Protein AF-A0A535GJV6-F1 (afdb_monomer_lite)

pLDDT: mean 90.11, std 8.9, range [48.66, 98.38]

Secondary structure (DSSP, 8-state):
-PPPP-TTS-HHHHHHHHHHHHHHHHHHHHHHHHHHHHHHHHHHHSPP-TTHHHHHHHHHHHHHHHHHHHHHHHH-GGGHHHHHHHHHHHHHHHHHHHHHHHHHHHTTS-HHHHHHHHHHHHHHHHHHHHGGGT--TTTTHHHHHHHHHHHHHHHHHHTSPPPPP--

Radius of gyration: 18.06 Å; chains: 1; bounding box: 58×26×47 Å

Foldseek 3Di:
DDDQDALVDDLVVNLVVCVVCVVVLLVVLVVLLVVLVVVVVLLVPADDDPQSVVLNVQLNVLSNLLSVLSVVCSVPSVCRNVSRVSNLLSQLSNLQSLLSNLCNRPVPPDPVLNVLSNVLSVLSNVCSVCVVVVDCPSVPVNVVSSVVSSVVVVVVVVPDDDPDPDD

Structure (mmCIF, N/CA/C/O backbone):
data_AF-A0A535GJV6-F1
#
_entry.id   AF-A0A535GJV6-F1
#
loop_
_atom_site.group_PDB
_atom_site.id
_atom_site.type_symbol
_atom_site.label_atom_id
_atom_site.label_alt_id
_atom_site.label_comp_id
_atom_site.label_asym_id
_atom_site.label_entity_id
_atom_site.label_seq_id
_atom_site.pdbx_PDB_ins_code
_atom_site.Cartn_x
_atom_site.Cartn_y
_atom_site.Cartn_z
_atom_site.occupancy
_atom_site.B_iso_or_equiv
_atom_site.auth_seq_id
_atom_site.auth_comp_id
_atom_site.auth_asym_id
_atom_site.auth_atom_id
_atom_site.pdbx_PDB_model_num
ATOM 1 N N . MET A 1 1 ? 15.126 -13.091 -1.707 1.00 48.66 1 MET A N 1
ATOM 2 C CA . MET A 1 1 ? 14.349 -12.208 -2.601 1.00 48.66 1 MET A CA 1
ATOM 3 C C . MET A 1 1 ? 15.361 -11.477 -3.460 1.00 48.66 1 MET A C 1
ATOM 5 O O . MET A 1 1 ? 16.306 -10.950 -2.888 1.00 48.66 1 MET A O 1
ATOM 9 N N . ALA A 1 2 ? 15.254 -11.544 -4.787 1.00 54.31 2 ALA A N 1
ATOM 10 C CA . ALA A 1 2 ? 16.056 -10.678 -5.647 1.00 54.31 2 ALA A CA 1
ATOM 11 C C . ALA A 1 2 ? 15.499 -9.253 -5.516 1.00 54.31 2 ALA A C 1
ATOM 13 O O . ALA A 1 2 ? 14.279 -9.092 -5.497 1.00 54.31 2 ALA A O 1
ATOM 14 N N . SER A 1 3 ? 16.361 -8.253 -5.350 1.00 65.75 3 SER A N 1
ATOM 15 C CA . SER A 1 3 ? 15.941 -6.851 -5.364 1.00 65.75 3 SER A CA 1
ATOM 16 C C . SER A 1 3 ? 15.396 -6.508 -6.748 1.00 65.75 3 SER A C 1
ATOM 18 O O . SER A 1 3 ? 16.014 -6.875 -7.751 1.00 65.75 3 SER A O 1
ATOM 20 N N . LEU A 1 4 ? 14.246 -5.834 -6.801 1.00 73.06 4 LEU A N 1
ATOM 21 C CA . LEU A 1 4 ? 13.767 -5.252 -8.050 1.00 73.06 4 LEU A CA 1
ATOM 22 C C . LEU A 1 4 ? 14.760 -4.170 -8.502 1.00 73.06 4 LEU A C 1
ATOM 24 O O . LEU A 1 4 ? 15.325 -3.480 -7.647 1.00 73.06 4 LEU A O 1
ATOM 28 N N . PRO A 1 5 ? 15.019 -4.055 -9.812 1.00 77.19 5 PRO A N 1
ATOM 29 C CA . PRO A 1 5 ? 15.840 -2.980 -10.335 1.00 77.19 5 PRO A CA 1
ATOM 30 C C . PRO A 1 5 ? 15.119 -1.640 -10.149 1.00 77.19 5 PRO A C 1
ATOM 32 O O . PRO A 1 5 ? 13.897 -1.571 -10.247 1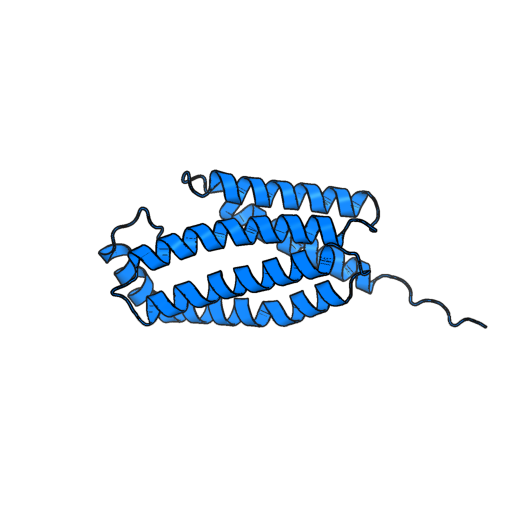.00 77.19 5 PRO A O 1
ATOM 35 N N . THR A 1 6 ? 15.886 -0.587 -9.893 1.00 80.31 6 THR A N 1
ATOM 36 C CA . THR A 1 6 ? 15.384 0.774 -9.637 1.00 80.31 6 THR A CA 1
ATOM 37 C C . THR A 1 6 ? 15.759 1.705 -10.782 1.00 80.31 6 THR A C 1
ATOM 39 O O . THR A 1 6 ? 16.578 1.355 -11.636 1.00 80.31 6 THR A O 1
ATOM 42 N N . ALA A 1 7 ? 15.236 2.932 -10.797 1.00 78.75 7 ALA A N 1
ATOM 43 C CA . ALA A 1 7 ? 15.652 3.911 -11.797 1.00 78.75 7 ALA A CA 1
ATOM 44 C C . ALA A 1 7 ? 17.131 4.336 -11.679 1.00 78.75 7 ALA A C 1
ATOM 46 O O . ALA A 1 7 ? 17.640 5.021 -12.562 1.00 78.75 7 ALA A O 1
ATOM 47 N N . ALA A 1 8 ? 17.844 3.933 -10.623 1.00 80.69 8 ALA A N 1
ATOM 48 C CA . ALA A 1 8 ? 19.293 4.102 -10.543 1.00 80.69 8 ALA A CA 1
ATOM 49 C C . ALA A 1 8 ? 20.065 3.095 -11.422 1.00 80.69 8 ALA A C 1
ATOM 51 O O . ALA A 1 8 ? 21.243 3.312 -11.713 1.00 80.69 8 ALA A O 1
ATOM 52 N N . ASP A 1 9 ? 19.420 2.007 -11.852 1.00 83.19 9 ASP A N 1
ATOM 53 C CA . ASP A 1 9 ? 20.028 0.971 -12.678 1.00 83.19 9 ASP A CA 1
ATOM 54 C C . ASP A 1 9 ? 20.009 1.326 -14.171 1.00 83.19 9 ASP A C 1
ATOM 56 O O . ASP A 1 9 ? 19.136 2.028 -14.683 1.00 83.19 9 ASP A O 1
ATOM 60 N N . SER A 1 10 ? 20.985 0.792 -14.910 1.00 83.31 10 SER A N 1
ATOM 61 C CA . SER A 1 10 ? 21.036 0.963 -16.367 1.00 83.31 10 SER A CA 1
ATOM 62 C C . SER A 1 10 ? 19.862 0.266 -17.070 1.00 83.31 10 SER A C 1
ATOM 64 O O . SER A 1 10 ? 19.442 -0.822 -16.670 1.00 83.31 10 SER A O 1
ATOM 66 N N . GLU A 1 11 ? 19.401 0.820 -18.194 1.00 80.81 11 GLU A N 1
ATOM 67 C CA . GLU A 1 11 ? 18.322 0.242 -19.014 1.00 80.81 11 GLU A CA 1
ATOM 68 C C . GLU A 1 11 ? 18.590 -1.220 -19.421 1.00 80.81 11 GLU A C 1
ATOM 70 O O . GLU A 1 11 ? 17.686 -2.062 -19.409 1.00 80.81 11 GLU A O 1
ATOM 75 N N . ALA A 1 12 ? 19.852 -1.550 -19.721 1.00 83.88 12 ALA A N 1
ATOM 76 C CA . ALA A 1 12 ? 20.271 -2.910 -20.045 1.00 83.88 12 ALA A CA 1
ATOM 77 C C . ALA A 1 12 ? 20.093 -3.873 -18.857 1.00 83.88 12 ALA A C 1
ATOM 79 O O . ALA A 1 12 ? 19.640 -5.003 -19.049 1.00 83.88 12 ALA A O 1
ATOM 80 N N . ALA A 1 13 ? 20.407 -3.425 -17.636 1.00 83.94 13 ALA A N 1
ATOM 81 C CA . ALA A 1 13 ? 20.239 -4.214 -16.417 1.00 83.94 13 ALA A CA 1
ATOM 82 C C . ALA A 1 13 ? 18.754 -4.429 -16.079 1.00 83.94 13 ALA A C 1
ATOM 84 O O . ALA A 1 13 ? 18.349 -5.567 -15.836 1.00 83.94 13 ALA A O 1
ATOM 85 N N . ILE A 1 14 ? 17.936 -3.371 -16.157 1.00 82.31 14 ILE A N 1
ATOM 86 C CA . ILE A 1 14 ? 16.481 -3.440 -15.942 1.00 82.31 14 ILE A CA 1
ATOM 87 C C . ILE A 1 14 ? 15.855 -4.439 -16.929 1.00 82.31 14 ILE A C 1
ATOM 89 O O . ILE A 1 14 ? 15.156 -5.375 -16.538 1.00 82.31 14 ILE A O 1
ATOM 93 N N . THR A 1 15 ? 16.172 -4.300 -18.219 1.00 83.31 15 THR A N 1
ATOM 94 C CA . THR A 1 15 ? 15.644 -5.172 -19.278 1.00 83.31 15 THR A CA 1
ATOM 95 C C . THR A 1 15 ? 16.059 -6.631 -19.084 1.00 83.31 15 THR A C 1
ATOM 97 O O . THR A 1 15 ? 15.245 -7.542 -19.258 1.00 83.31 15 THR A O 1
ATOM 100 N N . ALA A 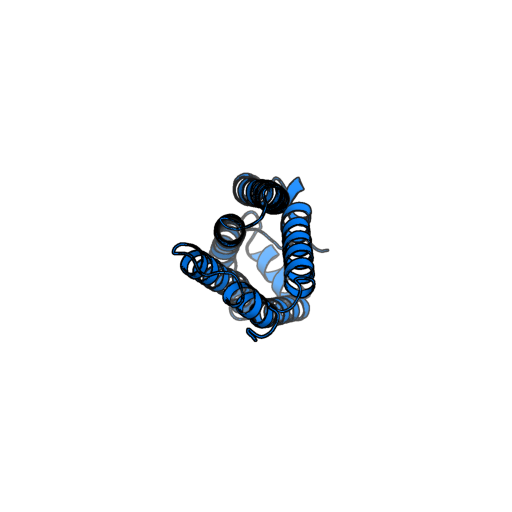1 16 ? 17.322 -6.877 -18.723 1.00 86.12 16 ALA A N 1
ATOM 101 C CA . ALA A 1 16 ? 17.823 -8.223 -18.468 1.00 86.12 16 ALA A CA 1
ATOM 102 C C . ALA A 1 16 ? 17.107 -8.879 -17.278 1.00 86.12 16 ALA A C 1
ATOM 104 O O . ALA A 1 16 ? 16.715 -10.045 -17.372 1.00 86.12 16 ALA A O 1
ATOM 105 N N . PHE A 1 17 ? 16.877 -8.127 -16.197 1.00 86.25 17 PHE A N 1
ATOM 106 C CA . PHE A 1 17 ? 16.154 -8.608 -15.024 1.00 86.25 17 PHE A CA 1
ATOM 107 C C . PHE A 1 17 ? 14.721 -9.026 -15.368 1.00 86.25 17 PHE A C 1
ATOM 109 O O . PHE A 1 17 ? 14.335 -10.165 -15.092 1.00 86.25 17 PHE A O 1
ATOM 116 N N . TYR A 1 18 ? 13.954 -8.136 -16.006 1.00 84.88 18 TYR A N 1
ATOM 117 C CA . TYR A 1 18 ? 12.558 -8.395 -16.360 1.00 84.88 18 TYR A CA 1
ATOM 118 C C . TYR A 1 18 ? 12.419 -9.542 -17.366 1.00 84.88 18 TYR A C 1
ATOM 120 O O . TYR A 1 18 ? 11.494 -10.347 -17.266 1.00 84.88 18 TYR A O 1
ATOM 128 N N . ARG A 1 19 ? 13.378 -9.696 -18.289 1.00 85.94 19 ARG A N 1
ATOM 129 C CA . ARG A 1 19 ? 13.423 -10.846 -19.203 1.00 85.94 19 ARG A CA 1
ATOM 130 C C . ARG A 1 19 ? 13.668 -12.160 -18.457 1.00 85.94 19 ARG A C 1
ATOM 132 O O . ARG A 1 19 ? 12.986 -13.144 -18.734 1.00 85.94 19 ARG A O 1
ATOM 139 N N . ALA A 1 20 ? 14.612 -12.175 -17.517 1.00 89.56 20 ALA A N 1
ATOM 140 C CA . ALA A 1 20 ? 14.976 -13.369 -16.756 1.00 89.56 20 ALA A CA 1
ATOM 141 C C . ALA A 1 20 ? 13.895 -13.805 -15.749 1.00 89.56 20 ALA A C 1
ATOM 143 O O . ALA A 1 20 ? 13.756 -14.997 -15.489 1.00 89.56 20 ALA A O 1
ATOM 144 N N . HIS A 1 21 ? 13.111 -12.863 -15.211 1.00 88.94 21 HIS A N 1
ATOM 145 C CA . HIS A 1 21 ? 12.159 -13.120 -14.120 1.00 88.94 21 HIS A CA 1
ATOM 146 C C . HIS A 1 21 ? 10.689 -12.864 -14.483 1.00 88.94 21 HIS A C 1
ATOM 148 O O . HIS A 1 21 ? 9.836 -12.842 -13.596 1.00 88.94 21 HIS A O 1
ATOM 154 N N . SER A 1 22 ? 10.374 -12.709 -15.772 1.00 86.25 22 SER A N 1
ATOM 155 C CA . SER A 1 22 ? 9.032 -12.365 -16.274 1.00 86.25 22 SER A CA 1
ATOM 156 C C . SER A 1 22 ? 7.901 -13.194 -15.654 1.00 86.25 22 SER A C 1
ATOM 158 O O . SER A 1 22 ? 6.909 -12.629 -15.203 1.00 86.25 22 SER A O 1
ATOM 160 N N . GLY A 1 23 ? 8.058 -14.518 -15.553 1.00 87.44 23 GLY A N 1
ATOM 161 C CA . GLY A 1 23 ? 7.039 -15.394 -14.962 1.00 87.44 23 GLY A CA 1
ATOM 162 C C . GLY A 1 23 ? 6.734 -15.087 -13.491 1.00 87.44 23 GLY A C 1
ATOM 163 O O . GLY A 1 23 ? 5.569 -15.069 -13.097 1.00 87.44 23 GLY A O 1
ATOM 164 N N . ILE A 1 24 ? 7.763 -14.797 -12.687 1.00 89.38 24 ILE A N 1
ATOM 165 C CA . ILE A 1 24 ? 7.600 -14.455 -11.265 1.00 89.38 24 ILE A CA 1
ATOM 166 C C . ILE A 1 24 ? 6.964 -13.072 -11.125 1.00 89.38 24 ILE A C 1
ATOM 168 O O . ILE A 1 24 ? 6.049 -12.910 -10.322 1.00 89.38 24 ILE A O 1
ATOM 172 N N . VAL A 1 25 ? 7.403 -12.101 -11.934 1.00 89.00 25 VAL A N 1
ATOM 173 C CA . VAL A 1 25 ? 6.825 -10.750 -11.959 1.00 89.00 25 VAL A CA 1
ATOM 174 C C . VAL A 1 25 ? 5.332 -10.827 -12.265 1.00 89.00 25 VAL A C 1
ATOM 176 O O . VAL A 1 25 ? 4.529 -10.329 -11.486 1.00 89.00 25 VAL A O 1
ATOM 179 N N . VAL A 1 26 ? 4.944 -11.506 -13.349 1.00 91.06 26 VAL A N 1
ATOM 180 C CA . VAL A 1 26 ? 3.533 -11.642 -13.746 1.00 91.06 26 VAL A CA 1
ATOM 181 C C . VAL A 1 26 ? 2.710 -12.312 -12.647 1.00 91.06 26 VAL A C 1
ATOM 183 O O . VAL A 1 26 ? 1.635 -11.821 -12.309 1.00 91.06 26 VAL A O 1
ATOM 186 N N . LEU A 1 27 ? 3.215 -13.399 -12.055 1.00 92.06 27 LEU A N 1
ATOM 187 C CA . LEU A 1 27 ? 2.529 -14.078 -10.957 1.00 92.06 27 LEU A CA 1
ATOM 188 C C . LEU A 1 27 ? 2.311 -13.140 -9.764 1.00 92.06 27 LEU A C 1
ATOM 190 O O . LEU A 1 27 ? 1.206 -13.097 -9.226 1.00 92.06 27 LEU A O 1
ATOM 194 N N . GLN A 1 28 ? 3.336 -12.379 -9.372 1.00 89.69 28 GLN A N 1
ATOM 195 C CA . GLN A 1 28 ? 3.237 -11.422 -8.275 1.00 89.69 28 GLN A CA 1
ATOM 196 C C . GLN A 1 28 ? 2.164 -10.364 -8.556 1.00 89.69 28 GLN A C 1
ATOM 198 O O . GLN A 1 28 ? 1.324 -10.141 -7.687 1.00 89.69 28 GLN A O 1
ATOM 203 N N . GLN A 1 29 ? 2.128 -9.788 -9.765 1.00 92.25 29 GLN A N 1
ATOM 204 C CA . GLN A 1 29 ? 1.139 -8.754 -10.092 1.00 92.25 29 GLN A CA 1
ATOM 205 C C . GLN A 1 29 ? -0.294 -9.301 -10.146 1.00 92.25 29 GLN A C 1
ATOM 207 O O . GLN A 1 29 ? -1.245 -8.642 -9.730 1.00 92.25 29 GLN A O 1
ATOM 212 N N . VAL A 1 30 ? -0.476 -10.539 -10.618 1.00 92.50 30 VAL A N 1
ATOM 213 C CA . VAL A 1 30 ? -1.794 -11.194 -10.608 1.00 92.50 30 VAL A CA 1
ATOM 214 C C . VAL A 1 30 ? -2.256 -11.462 -9.177 1.00 92.50 30 VAL A C 1
ATOM 216 O O . VAL A 1 30 ? -3.408 -11.192 -8.842 1.00 92.50 30 VAL A O 1
ATOM 219 N N . VAL A 1 31 ? -1.371 -11.971 -8.317 1.00 92.56 31 VAL A N 1
ATOM 220 C CA . VAL A 1 31 ? -1.695 -12.217 -6.905 1.00 92.56 31 VAL A CA 1
ATOM 221 C C . VAL A 1 31 ? -2.002 -10.904 -6.178 1.00 92.56 31 VAL A C 1
ATOM 223 O O . VAL A 1 31 ? -2.987 -10.854 -5.442 1.00 92.56 31 VAL A O 1
ATOM 226 N N . GLY A 1 32 ? -1.225 -9.842 -6.420 1.00 90.81 32 GLY A N 1
ATOM 227 C CA . GLY A 1 32 ? -1.469 -8.499 -5.880 1.00 90.81 32 GLY A CA 1
ATOM 228 C C . GLY A 1 32 ? -2.837 -7.953 -6.290 1.00 90.81 32 GLY A C 1
ATOM 229 O O . GLY A 1 32 ? -3.663 -7.620 -5.438 1.00 90.81 32 GLY A O 1
ATOM 230 N N . ALA A 1 33 ? -3.150 -7.997 -7.587 1.00 93.38 33 ALA A N 1
ATOM 231 C CA . ALA A 1 33 ? -4.449 -7.575 -8.104 1.00 93.38 33 ALA A CA 1
ATOM 232 C C . ALA A 1 33 ? -5.622 -8.392 -7.529 1.00 93.38 33 ALA A C 1
ATOM 234 O O . ALA A 1 33 ? -6.674 -7.834 -7.220 1.00 93.38 33 ALA A O 1
ATOM 235 N N . LEU A 1 34 ? -5.462 -9.707 -7.339 1.00 94.44 34 LEU A N 1
ATOM 236 C CA . LEU A 1 34 ? -6.493 -10.543 -6.714 1.00 94.44 34 LEU A CA 1
ATOM 237 C C . LEU A 1 34 ? -6.672 -10.230 -5.221 1.00 94.44 34 LEU A C 1
ATOM 239 O O . LEU A 1 34 ? -7.800 -10.271 -4.725 1.00 94.44 34 LEU A O 1
ATOM 243 N N . ALA A 1 35 ? -5.598 -9.876 -4.509 1.00 93.44 35 ALA A N 1
ATOM 244 C CA . ALA A 1 35 ? -5.645 -9.507 -3.094 1.00 93.44 35 ALA A CA 1
ATOM 245 C C . ALA A 1 35 ? -6.433 -8.208 -2.834 1.00 93.44 35 ALA A C 1
ATOM 247 O O . ALA A 1 35 ? -6.961 -8.021 -1.733 1.00 93.44 35 ALA A O 1
ATOM 248 N N . LEU A 1 36 ? -6.607 -7.349 -3.847 1.00 95.69 36 LEU A N 1
ATOM 249 C CA . LEU A 1 36 ? -7.473 -6.172 -3.747 1.00 95.69 36 LEU A CA 1
ATOM 250 C C . LEU A 1 36 ? -8.934 -6.532 -3.471 1.00 95.69 36 LEU A C 1
ATOM 252 O O . LEU A 1 36 ? -9.611 -5.782 -2.776 1.00 95.69 36 LEU A O 1
ATOM 256 N N . VAL A 1 37 ? -9.434 -7.669 -3.964 1.00 95.88 37 VAL A N 1
ATOM 257 C CA . VAL A 1 37 ? -10.841 -8.065 -3.777 1.00 95.88 37 VAL A CA 1
ATOM 258 C C . VAL A 1 37 ? -11.202 -8.215 -2.291 1.00 95.88 37 VAL A C 1
ATOM 260 O O . VAL A 1 37 ? -12.092 -7.494 -1.825 1.00 95.88 37 VAL A O 1
ATOM 263 N N . PRO A 1 38 ? -10.534 -9.088 -1.505 1.00 95.19 38 PRO A N 1
ATOM 264 C CA . PRO A 1 38 ? -10.810 -9.187 -0.077 1.00 95.19 38 PRO A CA 1
ATOM 265 C C . PRO A 1 38 ? -10.449 -7.901 0.678 1.00 95.19 38 PRO A C 1
ATOM 267 O O . PRO A 1 38 ? -11.139 -7.562 1.636 1.00 95.19 38 PRO A O 1
ATOM 270 N N . PHE A 1 39 ? -9.430 -7.149 0.247 1.00 95.38 39 PHE A N 1
ATOM 271 C CA . PHE A 1 39 ? -9.070 -5.882 0.891 1.00 95.38 39 PHE A CA 1
ATOM 272 C C . PHE A 1 39 ? -10.153 -4.804 0.732 1.00 95.38 39 PHE A C 1
ATOM 274 O O . PHE A 1 39 ? -10.512 -4.126 1.695 1.00 95.38 39 PHE A O 1
ATOM 281 N N . VAL A 1 40 ? -10.727 -4.670 -0.465 1.00 96.88 40 VAL A N 1
ATOM 282 C CA . VAL A 1 40 ? -11.851 -3.764 -0.728 1.00 96.88 40 VAL A CA 1
ATOM 283 C C . VAL A 1 40 ? -13.075 -4.205 0.061 1.00 96.88 40 VAL A C 1
ATOM 285 O O . VAL A 1 40 ? -13.706 -3.369 0.703 1.00 96.88 40 VAL A O 1
ATOM 288 N N . ALA A 1 41 ? -13.384 -5.505 0.085 1.00 95.44 41 ALA A N 1
ATOM 289 C CA . ALA A 1 41 ? -14.473 -6.030 0.906 1.00 95.44 41 ALA A CA 1
ATOM 290 C C . ALA A 1 41 ? -14.276 -5.688 2.395 1.00 95.44 41 ALA A C 1
ATOM 292 O O . ALA A 1 41 ? -15.205 -5.207 3.045 1.00 95.44 41 ALA A O 1
ATOM 293 N N . PHE A 1 42 ? -13.053 -5.848 2.911 1.00 94.19 42 PHE A N 1
ATOM 294 C CA . PHE A 1 42 ? -12.685 -5.430 4.261 1.00 94.19 42 PHE A CA 1
ATOM 295 C C . PHE A 1 42 ? -12.919 -3.928 4.468 1.00 94.19 42 PHE A C 1
ATOM 297 O O . PHE A 1 42 ? -13.669 -3.555 5.368 1.00 94.19 42 PHE A O 1
ATOM 304 N N . GLY A 1 43 ? -12.363 -3.064 3.617 1.00 94.31 43 GLY A N 1
ATOM 305 C CA . GLY A 1 43 ? -12.516 -1.612 3.735 1.00 94.31 43 GLY A CA 1
ATOM 306 C C . GLY A 1 43 ? -13.975 -1.144 3.665 1.00 94.31 43 GLY A C 1
ATOM 307 O O . GLY A 1 43 ? -14.362 -0.230 4.390 1.00 94.31 43 GLY A O 1
ATOM 308 N N . LEU A 1 44 ? -14.804 -1.798 2.846 1.00 94.88 44 LEU A N 1
ATOM 309 C CA . LEU A 1 44 ? -16.239 -1.518 2.741 1.00 94.88 44 LEU A CA 1
ATOM 310 C C . LEU A 1 44 ? -17.054 -2.038 3.936 1.00 94.88 44 LEU A C 1
ATOM 312 O O . LEU A 1 44 ? -18.140 -1.518 4.182 1.00 94.88 44 LEU A O 1
ATOM 316 N N . SER A 1 45 ? -16.544 -3.024 4.680 1.00 93.12 45 SER A N 1
ATOM 317 C CA . SER A 1 45 ? -17.189 -3.554 5.893 1.00 93.12 45 SER A CA 1
ATOM 318 C C . SER A 1 45 ? -17.005 -2.664 7.130 1.00 93.12 45 SER A C 1
ATOM 320 O O . SER A 1 45 ? -17.713 -2.829 8.125 1.00 93.12 45 SER A O 1
ATOM 322 N N . LEU A 1 46 ? -16.056 -1.723 7.086 1.00 93.56 46 LEU A N 1
ATOM 323 C CA . LEU A 1 46 ? -15.764 -0.822 8.198 1.00 93.56 46 LEU A CA 1
ATOM 324 C C . LEU A 1 46 ? -16.845 0.254 8.364 1.00 93.56 46 LEU A C 1
ATOM 326 O O . LEU A 1 46 ? -17.555 0.620 7.425 1.00 93.56 46 LEU A O 1
ATOM 330 N N . ALA A 1 47 ? -16.931 0.815 9.574 1.00 90.56 47 ALA A N 1
ATOM 331 C CA . ALA A 1 47 ? -17.852 1.906 9.866 1.00 90.56 47 ALA A CA 1
ATOM 332 C C . ALA A 1 47 ? -17.583 3.106 8.931 1.00 90.56 47 ALA A C 1
ATOM 334 O O . ALA A 1 47 ? -16.451 3.606 8.871 1.00 90.56 47 ALA A O 1
ATOM 335 N N . PRO A 1 48 ? -18.600 3.594 8.200 1.00 91.12 48 PRO A N 1
ATOM 336 C CA . PRO A 1 48 ? -18.396 4.622 7.195 1.00 91.12 48 PRO A CA 1
ATOM 337 C C . PRO A 1 48 ? -18.006 5.954 7.838 1.00 91.12 48 PRO A C 1
ATOM 339 O O . PRO A 1 48 ? -18.594 6.398 8.822 1.00 91.12 48 PRO A O 1
ATOM 342 N N . ASN A 1 49 ? -17.041 6.637 7.228 1.00 95.06 49 ASN A N 1
ATOM 343 C CA . ASN A 1 49 ? -16.732 8.034 7.503 1.00 95.06 49 ASN A CA 1
ATOM 344 C C . ASN A 1 49 ? -16.313 8.746 6.208 1.00 95.06 49 ASN A C 1
ATOM 346 O O . ASN A 1 49 ? -16.027 8.099 5.198 1.00 95.06 49 ASN A O 1
ATOM 350 N N . ARG A 1 50 ? -16.273 10.084 6.235 1.00 95.81 50 ARG A N 1
ATOM 351 C CA . ARG A 1 50 ? -16.019 10.909 5.040 1.00 95.81 50 ARG A CA 1
ATOM 352 C C . ARG A 1 50 ? -14.653 10.680 4.376 1.00 95.81 50 ARG A C 1
ATOM 354 O O . ARG A 1 50 ? -14.496 11.037 3.216 1.00 95.81 50 ARG A O 1
ATOM 361 N N . TRP A 1 51 ? -13.685 10.099 5.087 1.00 97.38 51 TRP A N 1
ATOM 362 C CA . TRP A 1 51 ? -12.311 9.905 4.611 1.00 97.38 51 TRP A CA 1
ATOM 363 C C . TRP A 1 51 ? -12.007 8.469 4.180 1.00 97.38 51 TRP A C 1
ATOM 365 O O . TRP A 1 51 ? -11.127 8.262 3.350 1.00 97.38 51 TRP A O 1
ATOM 375 N N . LEU A 1 52 ? -12.750 7.486 4.696 1.00 96.94 52 LEU A N 1
ATOM 376 C CA . LEU A 1 52 ? -12.486 6.068 4.456 1.00 96.94 52 LEU A CA 1
ATOM 377 C C . LEU A 1 52 ? -12.570 5.690 2.975 1.00 96.94 52 LEU A C 1
ATOM 379 O O . LEU A 1 52 ? -11.640 5.094 2.443 1.00 96.94 52 LEU A O 1
ATOM 383 N N . ARG A 1 53 ? -13.667 6.048 2.297 1.00 96.69 53 ARG A N 1
ATOM 384 C CA . ARG A 1 53 ? -13.852 5.698 0.878 1.00 96.69 53 ARG A CA 1
ATOM 385 C C . ARG A 1 53 ? -12.819 6.381 -0.027 1.00 96.69 53 ARG A C 1
ATOM 387 O O . ARG A 1 53 ? -12.218 5.668 -0.823 1.00 96.69 53 ARG A O 1
ATOM 394 N N . PRO A 1 54 ? -12.554 7.699 0.097 1.00 98.12 54 PRO A N 1
ATOM 395 C CA . PRO A 1 54 ? -11.469 8.331 -0.650 1.00 98.12 54 PRO A CA 1
ATOM 396 C C . PRO A 1 54 ? -10.109 7.660 -0.433 1.00 98.12 54 PRO A C 1
ATOM 398 O O . PRO A 1 54 ? -9.410 7.394 -1.405 1.00 98.12 54 PRO A O 1
ATOM 401 N N . ALA A 1 55 ? -9.749 7.342 0.815 1.00 97.81 55 ALA A N 1
ATOM 402 C CA . ALA A 1 55 ? -8.474 6.697 1.121 1.00 97.81 55 ALA A CA 1
ATOM 403 C C . ALA A 1 55 ? -8.386 5.274 0.545 1.00 97.81 55 ALA A C 1
ATOM 405 O O . ALA A 1 55 ? -7.363 4.906 -0.024 1.00 97.81 55 ALA A O 1
ATOM 406 N N . LEU A 1 56 ? -9.474 4.498 0.629 1.00 97.75 56 LEU A N 1
ATOM 407 C CA . LEU A 1 56 ? -9.563 3.168 0.028 1.00 97.75 56 LEU A CA 1
ATOM 408 C C . LEU A 1 56 ? -9.429 3.226 -1.499 1.00 97.75 56 LEU A C 1
ATOM 410 O O . LEU A 1 56 ? -8.669 2.454 -2.069 1.00 97.75 56 LEU A O 1
ATOM 414 N N . PHE A 1 57 ? -10.134 4.141 -2.170 1.00 97.44 57 PHE A N 1
ATOM 415 C CA . PHE A 1 57 ? -10.045 4.267 -3.627 1.00 97.44 57 PHE A CA 1
ATOM 416 C C . PHE A 1 57 ? -8.676 4.752 -4.089 1.00 97.44 57 PHE A C 1
ATOM 418 O O . PHE A 1 57 ? -8.187 4.267 -5.104 1.00 97.44 57 PHE A O 1
ATOM 425 N N . LEU A 1 58 ? -8.042 5.657 -3.340 1.00 98.12 58 LEU A N 1
ATOM 426 C CA . LEU A 1 58 ? -6.666 6.061 -3.607 1.00 98.12 58 LEU A CA 1
ATOM 427 C C . LEU A 1 58 ? -5.713 4.866 -3.489 1.00 98.12 58 LEU A C 1
ATOM 429 O O . LEU A 1 58 ? -4.922 4.648 -4.399 1.00 98.12 58 LEU A O 1
ATOM 433 N N . PHE A 1 59 ? -5.829 4.073 -2.419 1.00 97.75 59 PHE A N 1
ATOM 434 C CA . PHE A 1 59 ? -5.038 2.853 -2.247 1.00 97.75 59 PHE A CA 1
ATOM 435 C C . PHE A 1 59 ? -5.223 1.888 -3.418 1.00 97.75 59 PHE A C 1
ATOM 437 O O . PHE A 1 59 ? -4.246 1.470 -4.026 1.00 97.75 59 PHE A O 1
ATOM 444 N N . VAL A 1 60 ? -6.472 1.591 -3.787 1.00 97.62 60 VAL A N 1
ATOM 445 C CA . VAL A 1 60 ? -6.779 0.693 -4.909 1.00 97.62 60 VAL A CA 1
ATOM 446 C C . VAL A 1 60 ? -6.201 1.229 -6.216 1.00 97.62 60 VAL A C 1
ATOM 448 O O . VAL A 1 60 ? -5.609 0.470 -6.974 1.00 97.62 60 VAL A O 1
ATOM 451 N N . ALA A 1 61 ? -6.354 2.525 -6.493 1.00 97.38 61 ALA A N 1
ATOM 452 C CA . ALA A 1 61 ? -5.844 3.122 -7.721 1.00 97.38 61 ALA A CA 1
ATOM 453 C C . ALA A 1 61 ? -4.318 3.018 -7.810 1.00 97.38 61 ALA A C 1
ATOM 455 O O . ALA A 1 61 ? -3.796 2.631 -8.852 1.00 97.38 61 ALA A O 1
ATOM 456 N N . VAL A 1 62 ? -3.609 3.327 -6.723 1.00 96.75 62 VAL A N 1
ATOM 457 C CA . VAL A 1 62 ? -2.146 3.259 -6.703 1.00 96.75 62 VAL A CA 1
ATOM 458 C C . VAL A 1 62 ? -1.652 1.814 -6.757 1.00 96.75 62 VAL A C 1
ATOM 460 O O . VAL A 1 62 ? -0.751 1.527 -7.535 1.00 96.75 62 VAL A O 1
ATOM 463 N N . GLU A 1 63 ? -2.288 0.893 -6.032 1.00 95.88 63 GLU A N 1
ATOM 464 C CA . GLU A 1 63 ? -1.972 -0.540 -6.097 1.00 95.88 63 GLU A CA 1
ATOM 465 C C . GLU A 1 63 ? -2.197 -1.108 -7.508 1.00 95.88 63 GLU A C 1
ATOM 467 O O . GLU A 1 63 ? -1.433 -1.928 -8.005 1.00 95.88 63 GLU 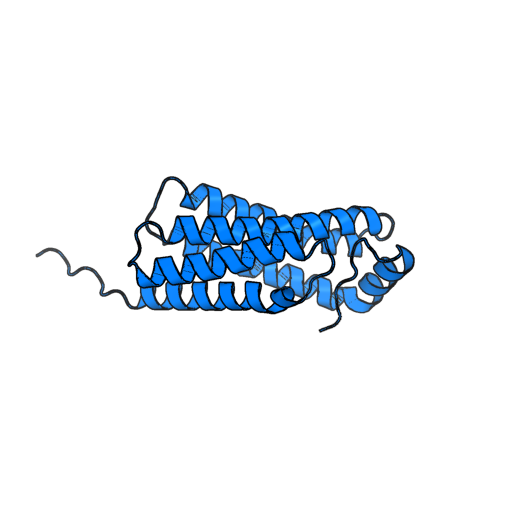A O 1
ATOM 472 N N . LEU A 1 64 ? -3.228 -0.661 -8.226 1.00 95.88 64 LEU A N 1
ATOM 473 C CA . LEU A 1 64 ? -3.400 -1.065 -9.622 1.00 95.88 64 LEU A CA 1
ATOM 474 C C . LEU A 1 64 ? -2.270 -0.530 -10.508 1.00 95.88 64 LEU A C 1
ATOM 476 O O . LEU A 1 64 ? -1.807 -1.251 -11.388 1.00 95.88 64 LEU A O 1
ATOM 480 N N . ILE A 1 65 ? -1.795 0.696 -10.275 1.00 94.69 65 ILE A N 1
ATOM 481 C CA . ILE A 1 65 ? -0.652 1.254 -11.010 1.00 94.69 65 ILE A CA 1
ATOM 482 C C . ILE A 1 65 ? 0.614 0.428 -10.738 1.00 94.69 65 ILE A C 1
ATOM 484 O O . ILE A 1 65 ? 1.284 0.045 -11.698 1.00 94.69 65 ILE A O 1
ATOM 488 N N . THR A 1 66 ? 0.910 0.095 -9.475 1.00 92.75 66 THR A N 1
ATOM 489 C CA . THR A 1 66 ? 2.080 -0.728 -9.108 1.00 92.75 66 THR A CA 1
ATOM 490 C C . THR A 1 66 ? 2.007 -2.141 -9.685 1.00 92.75 66 THR A C 1
ATOM 492 O O . THR A 1 66 ? 3.045 -2.715 -9.992 1.00 92.75 66 THR A O 1
ATOM 495 N N . ASN A 1 67 ? 0.805 -2.678 -9.924 1.00 92.62 67 ASN A N 1
ATOM 496 C CA . ASN A 1 67 ? 0.628 -3.957 -10.614 1.00 92.62 67 ASN A CA 1
ATOM 497 C C . ASN A 1 67 ? 0.749 -3.843 -12.147 1.00 92.62 67 ASN A C 1
ATOM 499 O O . ASN A 1 67 ? 1.308 -4.724 -12.801 1.00 92.62 67 ASN A O 1
ATOM 503 N N . ILE A 1 68 ? 0.231 -2.769 -12.751 1.00 93.00 68 ILE A N 1
ATOM 504 C CA . ILE A 1 68 ? 0.202 -2.596 -14.212 1.00 93.00 68 ILE A CA 1
ATOM 505 C C . ILE A 1 68 ? 1.587 -2.254 -14.766 1.00 93.00 68 ILE A C 1
ATOM 507 O O . ILE A 1 68 ? 1.977 -2.804 -15.795 1.00 93.00 68 ILE A O 1
ATOM 511 N N . VAL A 1 69 ? 2.340 -1.365 -14.116 1.00 91.62 69 VAL A 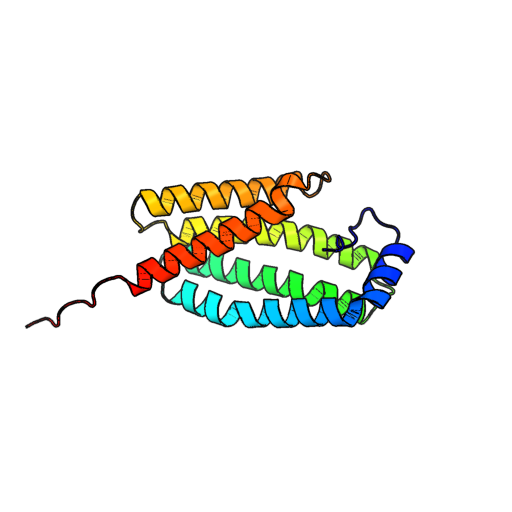N 1
ATOM 512 C CA . VAL A 1 69 ? 3.617 -0.860 -14.650 1.00 91.62 69 VAL A CA 1
ATOM 513 C C . VAL A 1 69 ? 4.634 -1.986 -14.910 1.00 91.62 69 VAL A C 1
ATOM 515 O O . VAL A 1 69 ? 5.114 -2.071 -16.044 1.00 91.62 69 VAL A O 1
ATOM 518 N N . PRO A 1 70 ? 4.891 -2.925 -13.978 1.00 89.19 70 PRO A N 1
ATOM 519 C CA . PRO A 1 70 ? 5.777 -4.063 -14.228 1.00 89.19 70 PRO A CA 1
ATOM 520 C C . PRO A 1 70 ? 5.311 -4.956 -15.385 1.00 89.19 70 PRO A C 1
ATOM 522 O O . PRO A 1 70 ? 6.132 -5.456 -16.154 1.00 89.19 70 PRO A O 1
ATOM 525 N N . LEU A 1 71 ? 3.995 -5.132 -15.566 1.00 89.75 71 LEU A N 1
ATOM 526 C CA . LEU A 1 71 ? 3.448 -5.885 -16.702 1.00 89.75 71 LEU A CA 1
ATOM 527 C C . LEU A 1 71 ? 3.721 -5.175 -18.033 1.00 89.75 71 LEU A C 1
ATOM 529 O O . LEU A 1 71 ? 4.046 -5.831 -19.024 1.00 89.75 71 LEU A O 1
ATOM 533 N N . VAL A 1 72 ? 3.636 -3.842 -18.055 1.00 90.12 72 VAL A N 1
ATOM 534 C CA . VAL A 1 72 ? 3.987 -3.042 -19.234 1.00 90.12 72 VAL A CA 1
ATOM 535 C C . VAL A 1 72 ? 5.487 -3.127 -19.518 1.00 90.12 72 VAL A C 1
ATOM 537 O O . VAL A 1 72 ? 5.850 -3.285 -20.679 1.00 90.12 72 VAL A O 1
ATOM 540 N N . ILE A 1 73 ? 6.357 -3.112 -18.500 1.00 86.56 73 ILE A N 1
ATOM 541 C CA . ILE A 1 73 ? 7.809 -3.292 -18.690 1.00 86.56 73 ILE A CA 1
ATOM 542 C C . ILE A 1 73 ? 8.112 -4.658 -19.323 1.00 86.56 73 ILE A C 1
ATOM 544 O O . ILE A 1 73 ? 8.896 -4.744 -20.270 1.00 86.56 73 ILE A O 1
ATOM 548 N N . VAL A 1 74 ? 7.453 -5.723 -18.851 1.00 87.06 74 VAL A N 1
ATOM 549 C CA . VAL A 1 74 ? 7.584 -7.071 -19.431 1.00 87.06 74 VAL A CA 1
ATOM 550 C C . VAL A 1 74 ? 7.107 -7.105 -20.889 1.00 87.06 74 VAL A C 1
ATOM 552 O O . VAL A 1 74 ? 7.744 -7.751 -21.723 1.00 87.06 74 VAL A O 1
ATOM 555 N N . ALA A 1 75 ? 6.010 -6.416 -21.213 1.00 87.00 75 ALA A N 1
ATOM 556 C CA . ALA A 1 75 ? 5.425 -6.408 -22.554 1.00 87.00 75 ALA A CA 1
ATOM 557 C C . ALA A 1 75 ? 6.140 -5.470 -23.548 1.00 87.00 75 ALA A C 1
ATOM 559 O O . ALA A 1 75 ? 6.136 -5.737 -24.750 1.00 87.00 75 ALA A O 1
ATOM 560 N N . ALA A 1 76 ? 6.751 -4.383 -23.069 1.00 85.25 76 ALA A N 1
ATOM 561 C CA . ALA A 1 76 ? 7.365 -3.331 -23.879 1.00 85.25 76 ALA A CA 1
ATOM 562 C C . ALA A 1 76 ? 8.757 -2.928 -23.337 1.00 85.25 76 ALA A C 1
ATOM 564 O O . ALA A 1 76 ? 8.919 -1.853 -22.755 1.00 85.25 76 ALA A O 1
ATOM 565 N N . PRO A 1 77 ? 9.802 -3.743 -23.584 1.00 74.31 77 PRO A N 1
ATOM 566 C CA . PRO A 1 77 ? 11.128 -3.539 -22.991 1.00 74.31 77 PRO A CA 1
ATOM 567 C C . PRO A 1 77 ? 11.806 -2.212 -23.363 1.00 74.31 77 PRO A C 1
ATOM 569 O O . PRO A 1 77 ? 12.599 -1.696 -22.588 1.00 74.31 77 PRO A O 1
ATOM 572 N N . GLY A 1 78 ? 11.482 -1.633 -24.526 1.00 78.06 78 GLY A N 1
ATOM 573 C CA . GLY A 1 78 ? 12.064 -0.366 -24.998 1.00 78.06 78 GLY A CA 1
ATOM 574 C C . GLY A 1 78 ? 11.617 0.885 -24.228 1.00 78.06 78 GLY A C 1
ATOM 575 O O . GLY A 1 78 ? 12.033 1.985 -24.571 1.00 78.06 78 GLY A O 1
ATOM 576 N N . ALA A 1 79 ? 10.748 0.734 -23.226 1.00 78.19 79 ALA A N 1
ATOM 577 C CA . ALA A 1 79 ? 10.314 1.806 -22.331 1.00 78.19 79 ALA A CA 1
ATOM 578 C C . ALA A 1 79 ? 10.676 1.520 -20.861 1.00 78.19 79 ALA A C 1
ATOM 580 O O . ALA A 1 79 ? 10.130 2.160 -19.965 1.00 78.19 79 ALA A O 1
ATOM 581 N N . ALA A 1 80 ? 11.577 0.567 -20.598 1.00 78.19 80 ALA A N 1
ATOM 582 C CA . ALA A 1 80 ? 11.860 0.081 -19.249 1.00 78.19 80 ALA A CA 1
ATOM 583 C C . ALA A 1 80 ? 12.265 1.204 -18.283 1.00 78.19 80 ALA A C 1
ATOM 585 O O . ALA A 1 80 ? 11.679 1.326 -17.217 1.00 78.19 80 ALA A O 1
ATOM 586 N N . HIS A 1 81 ? 13.196 2.077 -18.673 1.00 81.44 81 HIS A N 1
ATOM 587 C CA . HIS A 1 81 ? 13.708 3.116 -17.777 1.00 81.44 81 HIS A CA 1
ATOM 588 C C . HIS A 1 81 ? 12.656 4.156 -17.317 1.00 81.44 81 HIS A C 1
ATOM 590 O O . HIS A 1 81 ? 12.497 4.332 -16.107 1.00 81.44 81 HIS A O 1
ATOM 596 N N . PRO A 1 82 ? 11.885 4.824 -18.206 1.00 86.50 82 PRO A N 1
ATOM 597 C CA . PRO A 1 82 ? 10.834 5.745 -17.761 1.00 86.50 82 PRO A CA 1
ATOM 598 C C . PRO A 1 82 ? 9.694 5.042 -17.010 1.00 86.50 82 PRO A C 1
ATOM 600 O O . PRO A 1 82 ? 9.068 5.655 -16.147 1.00 86.50 82 PRO A O 1
ATOM 603 N N . LEU A 1 83 ? 9.426 3.766 -17.303 1.00 87.44 83 LEU A N 1
ATOM 604 C CA . LEU A 1 83 ? 8.441 2.982 -16.560 1.00 87.44 83 LEU A CA 1
ATOM 605 C C . LEU A 1 83 ? 8.937 2.613 -15.158 1.00 87.44 83 LEU A C 1
ATOM 607 O O . LEU A 1 83 ? 8.144 2.664 -14.228 1.00 87.44 83 LEU A O 1
ATOM 611 N N . THR A 1 84 ? 10.227 2.332 -14.973 1.00 86.00 84 THR A N 1
ATOM 612 C CA . THR A 1 84 ? 10.807 2.108 -13.640 1.00 86.00 84 THR A CA 1
ATOM 613 C C . THR A 1 84 ? 10.766 3.377 -12.784 1.00 86.00 84 THR A C 1
ATOM 615 O O . THR A 1 84 ? 10.446 3.304 -11.606 1.00 86.00 84 THR A O 1
ATOM 618 N N . LEU A 1 85 ? 10.962 4.568 -13.365 1.00 87.56 85 LEU A N 1
ATOM 619 C CA . LEU A 1 85 ? 10.735 5.827 -12.634 1.00 87.56 85 LEU A CA 1
ATOM 620 C C . LEU A 1 85 ? 9.286 5.961 -12.143 1.00 87.56 85 LEU A C 1
ATOM 622 O O . LEU A 1 85 ? 9.035 6.421 -11.030 1.00 87.56 85 LEU A O 1
ATOM 626 N N . LEU A 1 86 ? 8.322 5.576 -12.983 1.00 91.56 86 LEU A N 1
ATOM 627 C CA . LEU A 1 86 ? 6.913 5.569 -12.604 1.00 91.56 86 LEU A CA 1
ATOM 628 C C . LEU A 1 86 ? 6.624 4.517 -11.523 1.00 91.56 86 LEU A C 1
ATOM 630 O O . LEU A 1 86 ? 5.841 4.795 -10.618 1.00 91.56 86 LEU A O 1
ATOM 634 N N . GLU A 1 87 ? 7.256 3.346 -11.605 1.00 90.00 87 GLU A N 1
ATOM 635 C CA . GLU A 1 87 ? 7.189 2.282 -10.598 1.00 90.00 87 GLU A CA 1
ATOM 636 C C . GLU A 1 87 ? 7.677 2.784 -9.230 1.00 90.00 87 GLU A C 1
ATOM 638 O O . GLU A 1 87 ? 6.943 2.666 -8.251 1.00 90.00 87 GLU A O 1
ATOM 643 N N . ASP A 1 88 ? 8.838 3.444 -9.174 1.00 90.12 88 ASP A N 1
ATOM 644 C CA . ASP A 1 88 ? 9.427 3.984 -7.938 1.00 90.12 88 ASP A CA 1
ATOM 645 C C . ASP A 1 88 ? 8.510 5.036 -7.271 1.00 90.12 88 ASP A C 1
ATOM 647 O O . ASP A 1 88 ? 8.310 5.062 -6.048 1.00 90.12 88 ASP A O 1
ATOM 651 N N . VAL A 1 89 ? 7.896 5.906 -8.082 1.00 92.75 89 VAL A N 1
ATOM 652 C CA . VAL A 1 89 ? 6.917 6.896 -7.604 1.00 92.75 89 VAL A CA 1
ATOM 653 C C . VAL A 1 89 ? 5.629 6.218 -7.132 1.00 92.75 89 VAL A C 1
ATOM 655 O O . VAL A 1 89 ? 5.074 6.609 -6.101 1.00 92.75 89 VAL A O 1
ATOM 658 N N . ALA A 1 90 ? 5.147 5.213 -7.864 1.00 94.12 90 ALA A N 1
ATOM 659 C CA . ALA A 1 90 ? 3.944 4.472 -7.511 1.00 94.12 90 ALA A CA 1
ATOM 660 C C . ALA A 1 90 ? 4.125 3.673 -6.210 1.00 94.12 90 ALA A C 1
ATOM 662 O O . ALA A 1 90 ? 3.215 3.688 -5.383 1.00 94.12 90 ALA A O 1
ATOM 663 N N . ASP A 1 91 ? 5.294 3.065 -5.970 1.00 93.81 91 ASP A N 1
ATOM 664 C CA . ASP A 1 91 ? 5.610 2.393 -4.698 1.00 93.81 91 ASP A CA 1
ATOM 665 C C . ASP A 1 91 ? 5.551 3.386 -3.531 1.00 93.81 91 ASP A C 1
ATOM 667 O O . ASP A 1 91 ? 4.850 3.168 -2.541 1.00 93.81 91 ASP A O 1
ATOM 671 N N . SER A 1 92 ? 6.191 4.548 -3.675 1.00 94.88 92 SER A N 1
ATOM 672 C CA . SER A 1 92 ? 6.143 5.592 -2.646 1.00 94.88 92 SER A CA 1
ATOM 673 C C . SER A 1 92 ? 4.703 6.052 -2.379 1.00 94.88 92 SER A C 1
ATOM 675 O O . SER A 1 92 ? 4.262 6.137 -1.228 1.00 94.88 92 SER A O 1
ATOM 677 N N . ALA A 1 93 ? 3.930 6.300 -3.440 1.00 96.88 93 ALA A N 1
ATOM 678 C CA . ALA A 1 93 ? 2.526 6.681 -3.339 1.00 96.88 93 ALA A CA 1
ATOM 679 C C . ALA A 1 93 ? 1.668 5.587 -2.678 1.00 96.88 93 ALA A C 1
ATOM 681 O O . ALA A 1 93 ? 0.744 5.913 -1.924 1.00 96.88 93 ALA A O 1
ATOM 682 N N . LEU A 1 94 ? 1.984 4.307 -2.900 1.00 96.81 94 LEU A N 1
ATOM 683 C CA . LEU A 1 94 ? 1.264 3.179 -2.317 1.00 96.81 94 LEU A CA 1
ATOM 684 C C . LEU A 1 94 ? 1.377 3.227 -0.795 1.00 96.81 94 LEU A C 1
ATOM 686 O O . LEU A 1 94 ? 0.360 3.200 -0.102 1.00 96.81 94 LEU A O 1
ATOM 690 N N . PHE A 1 95 ? 2.581 3.411 -0.258 1.00 97.56 95 PHE A N 1
ATOM 691 C CA . PHE A 1 95 ? 2.782 3.487 1.191 1.00 97.56 95 PHE A CA 1
ATOM 692 C C . PHE A 1 95 ? 2.158 4.732 1.830 1.00 97.56 95 PHE A C 1
ATOM 694 O O . PHE A 1 95 ? 1.640 4.656 2.949 1.00 97.56 95 PHE A O 1
ATOM 701 N N . ILE A 1 96 ? 2.111 5.861 1.119 1.00 98.12 96 ILE A N 1
ATOM 702 C CA . ILE A 1 96 ? 1.342 7.028 1.574 1.00 98.12 96 ILE A CA 1
ATOM 703 C C . ILE A 1 96 ? -0.158 6.712 1.606 1.00 98.12 96 ILE A C 1
ATOM 705 O O . ILE A 1 96 ? -0.837 7.027 2.586 1.00 98.12 96 ILE A O 1
ATOM 709 N N . SER A 1 97 ? -0.687 6.045 0.578 1.00 98.25 97 SER A N 1
ATOM 710 C CA . SER A 1 97 ? -2.099 5.657 0.530 1.00 98.25 97 SER A CA 1
ATOM 711 C C . SER A 1 97 ? -2.472 4.663 1.640 1.00 98.25 97 SER A C 1
ATOM 713 O O . SER A 1 97 ? -3.526 4.812 2.259 1.00 98.25 97 SER A O 1
ATOM 715 N N . VAL A 1 98 ? -1.573 3.727 1.979 1.00 98.00 98 VAL A N 1
ATOM 716 C CA . VAL A 1 98 ? -1.703 2.828 3.137 1.00 98.00 98 VAL A CA 1
ATOM 717 C C . VAL A 1 98 ? -1.837 3.636 4.422 1.00 98.00 98 VAL A C 1
ATOM 719 O O . VAL A 1 98 ? -2.773 3.417 5.189 1.00 98.00 98 VAL A O 1
ATOM 722 N N . ALA A 1 99 ? -0.940 4.596 4.656 1.00 98.25 99 ALA A N 1
ATOM 723 C CA . ALA A 1 99 ? -0.978 5.426 5.855 1.00 98.25 99 ALA A CA 1
ATOM 724 C C . ALA A 1 99 ? -2.310 6.186 5.980 1.00 98.25 99 ALA A C 1
ATOM 726 O O . ALA A 1 99 ? -2.937 6.174 7.043 1.00 98.25 99 ALA A O 1
ATOM 727 N N . LEU A 1 100 ? -2.784 6.786 4.883 1.00 98.38 100 LEU A N 1
ATOM 728 C CA . LEU A 1 100 ? -4.075 7.476 4.835 1.00 98.38 100 LEU A CA 1
ATOM 729 C C . LEU A 1 100 ? -5.245 6.527 5.117 1.00 98.38 100 LEU A C 1
ATOM 731 O O . LEU A 1 100 ? -6.134 6.869 5.901 1.00 98.38 100 LEU A O 1
ATOM 735 N N . PHE A 1 101 ? -5.235 5.331 4.522 1.00 98.31 101 PHE A N 1
ATOM 736 C CA . PHE A 1 101 ? -6.255 4.315 4.757 1.00 98.31 101 PHE A CA 1
ATOM 737 C C . PHE A 1 101 ? -6.287 3.884 6.224 1.00 98.31 101 PHE A C 1
ATOM 739 O O . PHE A 1 101 ? -7.355 3.901 6.829 1.00 98.31 101 PHE A O 1
ATOM 746 N N . LEU A 1 102 ? -5.137 3.567 6.824 1.00 98.19 102 LEU A N 1
ATOM 747 C CA . LEU A 1 102 ? -5.041 3.147 8.225 1.00 98.19 102 LEU A CA 1
ATOM 748 C C . LEU A 1 102 ? -5.590 4.202 9.184 1.00 98.19 102 LEU A C 1
ATOM 750 O O . LEU A 1 102 ? -6.354 3.876 10.097 1.00 98.19 102 LEU A O 1
ATOM 754 N N . VAL A 1 103 ? -5.239 5.469 8.958 1.00 97.94 103 VAL A N 1
ATOM 755 C CA . VAL A 1 103 ? -5.759 6.586 9.750 1.00 97.94 103 VAL A CA 1
ATOM 756 C C . VAL A 1 103 ? -7.274 6.681 9.590 1.00 97.94 103 VAL A C 1
ATOM 758 O O . VAL A 1 103 ? -7.992 6.671 10.589 1.00 97.94 103 VAL A O 1
ATOM 761 N N . ALA A 1 104 ? -7.778 6.709 8.354 1.00 97.81 104 ALA A N 1
ATOM 762 C CA . ALA A 1 104 ? -9.206 6.841 8.075 1.00 97.81 104 ALA A CA 1
ATOM 763 C C . ALA A 1 104 ? -10.035 5.656 8.604 1.00 97.81 104 ALA A C 1
ATOM 765 O O . ALA A 1 104 ? -11.134 5.855 9.124 1.00 97.81 104 ALA A O 1
ATOM 766 N N . ALA A 1 105 ? -9.504 4.437 8.509 1.00 96.94 105 ALA A N 1
ATOM 767 C CA . ALA A 1 105 ? -10.136 3.195 8.945 1.00 96.94 105 ALA A CA 1
ATOM 768 C C . ALA A 1 105 ? -10.277 3.087 10.470 1.00 96.94 105 ALA A C 1
ATOM 770 O O . ALA A 1 105 ? -11.119 2.338 10.957 1.00 96.94 105 ALA A O 1
ATOM 771 N N . THR A 1 106 ? -9.475 3.833 11.236 1.00 96.88 106 THR A N 1
ATOM 772 C CA . THR A 1 106 ? -9.365 3.665 12.696 1.00 96.88 106 THR A CA 1
ATOM 773 C C . THR A 1 106 ? -9.828 4.880 13.496 1.00 96.88 106 THR A C 1
ATOM 775 O O . THR A 1 106 ? -9.745 4.878 14.725 1.00 96.88 106 THR A O 1
ATOM 778 N N . LEU A 1 107 ? -10.382 5.906 12.837 1.00 94.94 107 LEU A N 1
ATOM 779 C CA . LEU A 1 107 ? -10.860 7.129 13.497 1.00 94.94 107 LEU A CA 1
ATOM 780 C C . LEU A 1 107 ? -11.891 6.858 14.605 1.00 94.94 107 LEU A C 1
ATOM 782 O O . LEU A 1 107 ? -11.839 7.506 15.651 1.00 94.94 107 LEU A O 1
ATOM 786 N N . ALA A 1 108 ? -12.796 5.903 14.375 1.00 91.44 108 ALA A N 1
ATOM 787 C CA . ALA A 1 108 ? -13.874 5.525 15.295 1.00 91.44 108 ALA A CA 1
ATOM 788 C C . ALA A 1 108 ? -13.547 4.290 16.158 1.00 91.44 108 ALA A C 1
ATOM 790 O O . ALA A 1 108 ? -14.407 3.784 16.874 1.00 91.44 108 ALA A O 1
ATOM 791 N N . GLU A 1 109 ? -12.317 3.784 16.081 1.00 94.12 109 GLU A N 1
ATOM 792 C CA . GLU A 1 109 ? -11.898 2.582 16.793 1.00 94.12 109 GLU A CA 1
ATOM 793 C C . GLU A 1 109 ? -11.318 2.895 18.178 1.00 94.12 109 GLU A C 1
ATOM 795 O O . GLU A 1 109 ? -10.983 4.034 18.514 1.00 94.12 109 GLU A O 1
ATOM 800 N N . SER A 1 110 ? -11.177 1.861 19.013 1.00 93.31 110 SER A N 1
ATOM 801 C CA . SER A 1 110 ? -10.600 2.034 20.350 1.00 93.31 110 SER A CA 1
ATOM 802 C C . SER A 1 110 ? -9.153 2.529 20.293 1.00 93.31 110 SER A C 1
ATOM 804 O O . SER A 1 110 ? -8.386 2.150 19.407 1.00 93.31 110 SER A O 1
ATOM 806 N N . MET A 1 111 ? -8.745 3.269 21.326 1.00 95.19 111 MET A N 1
ATOM 807 C CA . MET A 1 111 ? -7.453 3.960 21.378 1.00 95.19 111 MET A CA 1
ATOM 808 C C . MET A 1 111 ? -6.239 3.072 21.065 1.00 95.19 111 MET A C 1
ATOM 810 O O . MET A 1 111 ? -5.364 3.514 20.329 1.00 95.19 111 MET A O 1
ATOM 814 N N . TRP A 1 112 ? -6.197 1.825 21.551 1.00 95.69 112 TRP A N 1
ATOM 815 C CA . TRP A 1 112 ? -5.070 0.921 21.280 1.00 95.69 112 TRP A CA 1
ATOM 816 C C . TRP A 1 112 ? -4.927 0.569 19.791 1.00 95.69 112 TRP A C 1
ATOM 818 O O . TRP A 1 112 ? -3.814 0.537 19.273 1.00 95.69 112 TRP A O 1
ATOM 828 N N . LEU A 1 113 ? -6.044 0.345 19.087 1.00 94.88 113 LEU A N 1
ATOM 829 C CA . LEU A 1 113 ? -6.029 -0.043 17.674 1.00 94.88 113 LEU A CA 1
ATOM 830 C C . LEU A 1 113 ? -5.641 1.156 16.817 1.00 94.88 113 LEU A C 1
ATOM 832 O O . LEU A 1 113 ? -4.848 1.026 15.892 1.00 94.88 113 LEU A O 1
ATOM 836 N N . ARG A 1 114 ? -6.134 2.338 17.189 1.00 96.75 114 ARG A N 1
ATOM 837 C CA . ARG A 1 114 ? -5.750 3.601 16.566 1.00 96.75 114 ARG A CA 1
ATOM 838 C C . ARG A 1 114 ? -4.266 3.916 16.774 1.00 96.75 114 ARG A C 1
ATOM 840 O O . ARG A 1 114 ? -3.595 4.307 15.829 1.00 96.75 114 ARG A O 1
ATOM 847 N N . ALA A 1 115 ? -3.734 3.695 17.978 1.00 97.19 115 ALA A N 1
ATOM 848 C CA . ALA A 1 115 ? -2.309 3.870 18.256 1.00 97.19 115 ALA A CA 1
ATOM 849 C C . ALA A 1 115 ? -1.448 2.928 17.399 1.00 97.19 115 ALA A C 1
ATOM 851 O O . ALA A 1 115 ? -0.504 3.384 16.759 1.00 97.19 115 ALA A O 1
ATOM 852 N N . LEU A 1 116 ? -1.814 1.643 17.322 1.00 97.00 116 LEU A N 1
ATOM 853 C CA . LEU A 1 116 ? -1.118 0.677 16.470 1.00 97.00 116 LEU A CA 1
ATOM 854 C C . LEU A 1 116 ? -1.172 1.089 14.991 1.00 97.00 116 LEU A C 1
ATOM 856 O O . LEU A 1 116 ? -0.146 1.085 14.317 1.00 97.00 116 LEU A O 1
ATOM 860 N N . ALA A 1 117 ? -2.339 1.519 14.508 1.00 97.56 117 ALA A N 1
ATOM 861 C CA . ALA A 1 117 ? -2.509 2.006 13.143 1.00 97.56 117 ALA A CA 1
ATOM 862 C C . ALA A 1 117 ? -1.596 3.195 12.837 1.00 97.56 117 ALA A C 1
ATOM 864 O O . ALA A 1 117 ? -0.998 3.250 11.769 1.00 97.56 117 ALA A O 1
ATOM 865 N N . TYR A 1 118 ? -1.456 4.131 13.778 1.00 98.12 118 TYR A N 1
ATOM 866 C CA . TYR A 1 118 ? -0.618 5.317 13.604 1.00 98.12 118 TYR A CA 1
ATOM 867 C C . TYR A 1 118 ? 0.872 4.980 13.601 1.00 98.12 118 TYR A C 1
ATOM 869 O O . TYR A 1 118 ? 1.617 5.577 12.830 1.00 98.12 118 TYR A O 1
ATOM 877 N N . VAL A 1 119 ? 1.306 4.000 14.399 1.00 98.00 119 VAL A N 1
ATOM 878 C CA . VAL A 1 119 ? 2.686 3.487 14.351 1.00 98.00 119 VAL A CA 1
ATOM 879 C C . VAL A 1 119 ? 2.986 2.886 12.977 1.00 98.00 119 VAL A C 1
ATOM 881 O O . VAL A 1 119 ? 3.996 3.221 12.361 1.00 98.00 119 VAL A O 1
ATOM 884 N N . VAL A 1 120 ? 2.086 2.046 12.462 1.00 98.31 120 VAL A N 1
ATOM 885 C CA . VAL A 1 120 ? 2.239 1.423 11.139 1.00 98.31 120 VAL A CA 1
ATOM 886 C C . VAL A 1 120 ? 2.183 2.475 10.027 1.00 98.31 120 VAL A C 1
ATOM 888 O O . VAL A 1 120 ? 3.014 2.457 9.121 1.00 98.31 120 VAL A O 1
ATOM 891 N N . ALA A 1 121 ? 1.259 3.433 10.112 1.00 98.19 121 ALA A N 1
ATOM 892 C CA . ALA A 1 121 ? 1.147 4.540 9.168 1.00 98.19 121 ALA A CA 1
ATOM 893 C C . ALA A 1 121 ? 2.420 5.399 9.149 1.00 98.19 121 ALA A C 1
ATOM 895 O O . ALA A 1 121 ? 2.919 5.721 8.075 1.00 98.19 121 ALA A O 1
ATOM 896 N N . ALA A 1 122 ? 2.989 5.713 10.317 1.00 97.94 122 ALA A N 1
ATOM 897 C CA . ALA A 1 122 ? 4.252 6.436 10.414 1.00 97.94 122 ALA A CA 1
ATOM 898 C C . ALA A 1 122 ? 5.404 5.651 9.773 1.00 97.94 122 ALA A C 1
ATOM 900 O O . ALA A 1 122 ? 6.180 6.231 9.019 1.00 97.94 122 ALA A O 1
ATOM 901 N N . ALA A 1 123 ? 5.485 4.335 9.997 1.00 97.44 123 ALA A N 1
ATOM 902 C CA . ALA A 1 123 ? 6.479 3.488 9.339 1.00 97.44 123 ALA A CA 1
ATOM 903 C C . ALA A 1 123 ? 6.319 3.480 7.806 1.00 97.44 123 ALA A C 1
ATOM 905 O O . ALA A 1 123 ? 7.316 3.545 7.091 1.00 97.44 123 ALA A O 1
ATOM 906 N N . CYS A 1 124 ? 5.082 3.463 7.297 1.00 97.56 124 CYS A N 1
ATOM 907 C CA . CYS A 1 124 ? 4.802 3.540 5.861 1.00 97.56 124 CYS A CA 1
ATOM 908 C C . CYS A 1 124 ? 5.211 4.895 5.267 1.00 97.56 124 CYS A C 1
ATOM 910 O O . CYS A 1 124 ? 5.876 4.932 4.236 1.00 97.56 124 CYS A O 1
ATOM 912 N N . VAL A 1 125 ? 4.880 6.004 5.937 1.00 97.69 125 VAL A N 1
ATOM 913 C CA . VAL A 1 125 ? 5.297 7.350 5.506 1.00 97.69 125 VAL A CA 1
ATOM 914 C C . VAL A 1 125 ? 6.816 7.475 5.521 1.00 97.69 125 VAL A C 1
ATOM 916 O O . VAL A 1 125 ? 7.395 7.947 4.550 1.00 97.69 125 VAL A O 1
ATOM 919 N N . LEU A 1 126 ? 7.473 7.019 6.591 1.00 96.62 126 LEU A N 1
ATOM 920 C CA . LEU A 1 126 ? 8.931 7.034 6.672 1.00 96.62 126 LEU A CA 1
ATOM 921 C C . LEU A 1 126 ? 9.545 6.234 5.526 1.00 96.62 126 LEU A C 1
ATOM 923 O O . LEU A 1 126 ? 10.406 6.775 4.844 1.00 96.62 126 LEU A O 1
ATOM 927 N N . ARG A 1 127 ? 9.066 5.011 5.254 1.00 94.94 127 ARG A N 1
ATOM 928 C CA . ARG A 1 127 ? 9.519 4.199 4.112 1.00 94.94 127 ARG A CA 1
ATOM 929 C C . ARG A 1 127 ? 9.373 4.960 2.793 1.00 94.94 127 ARG A C 1
ATOM 931 O O . ARG A 1 127 ? 10.355 5.077 2.071 1.00 94.94 127 ARG A O 1
ATOM 938 N N . ALA A 1 128 ? 8.194 5.512 2.510 1.00 94.38 128 ALA A N 1
ATOM 939 C CA . ALA A 1 128 ? 7.936 6.260 1.278 1.00 94.38 128 ALA A CA 1
ATOM 940 C C . ALA A 1 128 ? 8.881 7.460 1.099 1.00 94.38 128 ALA A C 1
ATOM 942 O O . ALA A 1 128 ? 9.258 7.794 -0.017 1.00 94.38 128 ALA A O 1
ATOM 943 N N . LEU A 1 129 ? 9.271 8.112 2.198 1.00 93.69 129 LEU A N 1
ATOM 944 C CA . LEU A 1 129 ? 10.166 9.265 2.158 1.00 93.69 129 LEU A CA 1
ATOM 945 C C . LEU A 1 129 ? 11.64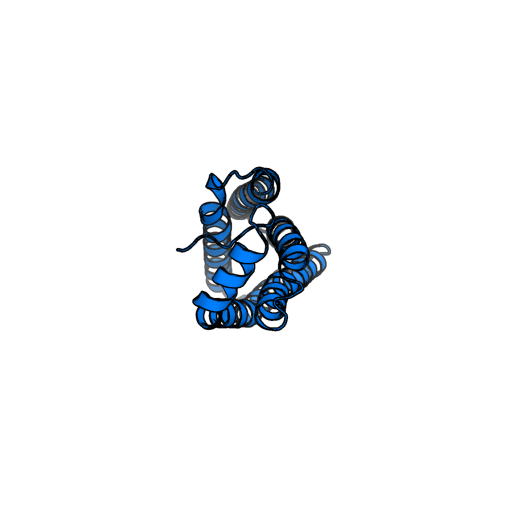2 8.877 2.051 1.00 93.69 129 LEU A C 1
ATOM 947 O O . LEU A 1 129 ? 12.397 9.606 1.420 1.00 93.69 129 LEU A O 1
ATOM 951 N N . VAL A 1 130 ? 12.074 7.778 2.677 1.00 91.81 130 VAL A N 1
ATOM 952 C CA . VAL A 1 130 ? 13.500 7.403 2.731 1.00 91.81 130 VAL A CA 1
ATOM 953 C C . VAL A 1 130 ? 13.925 6.451 1.611 1.00 91.81 130 VAL A C 1
ATOM 955 O O . VAL A 1 130 ? 15.097 6.454 1.236 1.00 91.81 130 VAL A O 1
ATOM 958 N N . SER A 1 131 ? 12.994 5.668 1.059 1.00 87.75 131 SER A N 1
ATOM 959 C CA . SER A 1 131 ? 13.268 4.695 -0.008 1.00 87.75 131 SER A CA 1
ATOM 960 C C . SER A 1 131 ? 13.865 5.340 -1.274 1.00 87.75 131 SER A C 1
ATOM 962 O O . SER A 1 131 ? 14.889 4.839 -1.742 1.00 87.75 131 SER A O 1
ATOM 964 N N . PRO A 1 132 ? 13.397 6.519 -1.751 1.00 85.56 132 PRO A N 1
ATOM 965 C CA . PRO A 1 132 ? 14.015 7.214 -2.889 1.00 85.56 132 PRO A CA 1
ATOM 966 C C . PRO A 1 132 ? 15.483 7.623 -2.680 1.00 85.56 132 PRO A C 1
ATOM 968 O O . PRO A 1 132 ? 16.184 7.928 -3.640 1.00 85.56 132 PRO A O 1
ATOM 971 N N . PHE A 1 133 ? 15.962 7.636 -1.431 1.00 86.06 133 PHE A N 1
ATOM 972 C CA . PHE A 1 133 ? 17.356 7.925 -1.080 1.00 86.06 133 PHE A CA 1
ATOM 973 C C . PHE A 1 133 ? 18.198 6.652 -0.869 1.00 86.06 133 PHE A C 1
ATOM 975 O O . PHE A 1 133 ? 19.315 6.733 -0.359 1.00 86.06 133 PHE A O 1
ATOM 982 N N . GLY A 1 134 ? 17.674 5.474 -1.230 1.00 82.12 134 GLY A N 1
ATOM 983 C CA . GLY A 1 134 ? 18.367 4.185 -1.131 1.00 82.12 134 GLY A CA 1
ATOM 984 C C . GLY A 1 134 ? 18.336 3.543 0.260 1.00 82.12 134 GLY A C 1
ATOM 985 O O . GLY A 1 134 ? 19.079 2.595 0.519 1.00 82.12 134 GLY A O 1
ATOM 986 N N . VAL A 1 135 ? 17.505 4.042 1.182 1.00 86.50 135 VAL A N 1
ATOM 987 C CA . VAL A 1 135 ? 17.373 3.470 2.529 1.00 86.50 135 VAL A CA 1
ATOM 988 C C . VAL A 1 135 ? 16.380 2.309 2.507 1.00 86.50 135 VAL A C 1
ATOM 990 O O . VAL A 1 135 ? 15.173 2.521 2.453 1.00 86.50 135 VAL A O 1
ATOM 993 N N . THR A 1 136 ? 16.891 1.084 2.641 1.00 85.81 136 THR A N 1
ATOM 994 C CA . THR A 1 136 ? 16.103 -0.157 2.498 1.00 85.81 136 THR A CA 1
ATOM 995 C C . THR A 1 136 ? 15.622 -0.769 3.818 1.00 85.81 136 THR A C 1
ATOM 997 O O . THR A 1 136 ? 14.942 -1.796 3.845 1.00 85.81 136 THR A O 1
ATOM 1000 N N . ALA A 1 137 ? 15.951 -0.143 4.954 1.00 86.81 137 ALA A N 1
ATOM 1001 C CA . ALA A 1 137 ? 15.675 -0.684 6.290 1.00 86.81 137 ALA A CA 1
ATOM 1002 C C . ALA A 1 137 ? 14.180 -0.964 6.553 1.00 86.81 137 ALA A C 1
ATOM 1004 O O . ALA A 1 137 ? 13.844 -1.815 7.377 1.00 86.81 137 ALA A O 1
ATOM 1005 N N . LEU A 1 138 ? 13.282 -0.257 5.859 1.00 87.75 138 LEU A N 1
ATOM 1006 C CA . LEU A 1 138 ? 11.831 -0.380 6.018 1.00 87.75 138 LEU A CA 1
ATOM 1007 C C . LEU A 1 138 ? 11.144 -1.155 4.885 1.00 87.75 138 LEU A C 1
ATOM 1009 O O . LEU A 1 138 ? 9.928 -1.360 4.957 1.00 87.75 138 LEU A O 1
ATOM 1013 N N . ASP A 1 139 ? 11.888 -1.632 3.885 1.00 87.06 139 ASP A N 1
ATOM 1014 C CA . ASP A 1 139 ? 11.320 -2.239 2.673 1.00 87.06 139 ASP A CA 1
ATOM 1015 C C . ASP A 1 139 ? 10.525 -3.509 2.978 1.00 87.06 139 ASP A C 1
ATOM 1017 O O . ASP A 1 139 ? 9.512 -3.786 2.340 1.00 87.06 139 ASP A O 1
ATOM 1021 N N . GLN A 1 140 ? 10.949 -4.248 4.004 1.00 88.88 140 GLN A N 1
ATOM 1022 C CA . GLN A 1 140 ? 10.242 -5.429 4.501 1.00 88.88 140 GLN A CA 1
ATOM 1023 C C . GLN A 1 140 ? 9.335 -5.098 5.690 1.00 88.88 140 GLN A C 1
ATOM 1025 O O . GLN A 1 140 ? 8.223 -5.613 5.790 1.00 88.88 140 GLN A O 1
ATOM 1030 N N . VAL A 1 141 ? 9.791 -4.223 6.591 1.00 92.44 141 VAL A N 1
ATOM 1031 C CA . VAL A 1 141 ? 9.111 -3.961 7.868 1.00 92.44 141 VAL A CA 1
ATOM 1032 C C . VAL A 1 141 ? 7.757 -3.285 7.658 1.00 92.44 141 VAL A C 1
ATOM 1034 O O . VAL A 1 141 ? 6.766 -3.739 8.225 1.00 92.44 141 VAL A O 1
ATOM 1037 N N . ALA A 1 142 ? 7.686 -2.230 6.841 1.00 93.38 142 ALA A N 1
ATOM 1038 C CA . ALA A 1 142 ? 6.444 -1.487 6.626 1.00 93.38 142 ALA A CA 1
ATOM 1039 C C . ALA A 1 142 ? 5.320 -2.346 5.999 1.00 93.38 142 ALA A C 1
ATOM 1041 O O . ALA A 1 142 ? 4.231 -2.384 6.581 1.00 93.38 142 ALA A O 1
ATOM 1042 N N . PRO A 1 143 ? 5.543 -3.087 4.890 1.00 93.38 143 PRO A N 1
ATOM 1043 C CA . PRO A 1 143 ? 4.497 -3.937 4.320 1.00 93.38 143 PRO A CA 1
ATOM 1044 C C . PRO A 1 143 ? 4.059 -5.063 5.263 1.00 93.38 143 PRO A C 1
ATOM 1046 O O . PRO A 1 143 ? 2.863 -5.318 5.394 1.00 93.38 143 PRO A O 1
ATOM 1049 N N . LEU A 1 144 ? 4.991 -5.707 5.976 1.00 95.06 144 LEU A N 1
ATOM 1050 C CA . LEU A 1 144 ? 4.637 -6.759 6.937 1.00 95.06 144 LEU A CA 1
ATOM 1051 C C . LEU A 1 144 ? 3.843 -6.209 8.126 1.00 95.06 144 LEU A C 1
ATOM 1053 O O . LEU A 1 144 ? 2.875 -6.834 8.558 1.00 95.06 144 LEU A O 1
ATOM 1057 N N . ALA A 1 145 ? 4.207 -5.029 8.631 1.00 96.75 145 ALA A N 1
ATOM 1058 C CA . ALA A 1 145 ? 3.472 -4.359 9.698 1.00 96.75 145 ALA A CA 1
ATOM 1059 C C . ALA A 1 145 ? 2.048 -3.980 9.258 1.00 96.75 145 ALA A C 1
ATOM 1061 O O . ALA A 1 145 ? 1.100 -4.152 10.026 1.00 96.75 145 ALA A O 1
ATOM 1062 N N . PHE A 1 146 ? 1.879 -3.526 8.012 1.00 96.88 146 PHE A N 1
ATOM 1063 C CA . PHE A 1 146 ? 0.567 -3.269 7.421 1.00 96.88 146 PHE A CA 1
ATOM 1064 C C . PHE A 1 146 ? -0.286 -4.539 7.329 1.00 96.88 146 PHE A C 1
ATOM 1066 O O . PHE A 1 146 ? -1.416 -4.547 7.818 1.00 96.88 146 PHE A O 1
ATOM 1073 N N . LEU A 1 147 ? 0.257 -5.628 6.781 1.00 95.31 147 LEU A N 1
ATOM 1074 C CA . LEU A 1 147 ? -0.456 -6.905 6.691 1.00 95.31 147 LEU A CA 1
ATOM 1075 C C . LEU A 1 147 ? -0.851 -7.436 8.075 1.00 95.31 147 LEU A C 1
ATOM 1077 O O . LEU A 1 147 ? -1.998 -7.833 8.283 1.00 95.31 147 LEU A O 1
ATOM 1081 N N . ALA A 1 148 ? 0.071 -7.389 9.041 1.00 96.94 148 ALA A N 1
ATOM 1082 C CA . ALA A 1 148 ? -0.199 -7.787 10.418 1.00 96.94 148 ALA A CA 1
ATOM 1083 C C . ALA A 1 148 ? -1.315 -6.937 11.041 1.00 96.94 148 ALA A C 1
ATOM 1085 O O . ALA A 1 148 ? -2.206 -7.471 11.702 1.00 96.94 148 ALA A O 1
ATOM 1086 N N . PHE A 1 149 ? -1.313 -5.625 10.792 1.00 97.50 149 PHE A N 1
ATOM 1087 C CA . PHE A 1 149 ? -2.368 -4.738 11.262 1.00 97.50 149 PHE A CA 1
ATOM 1088 C C . PHE A 1 149 ? -3.733 -5.084 10.657 1.00 97.50 149 PHE A C 1
ATOM 1090 O O . PHE A 1 149 ? -4.708 -5.217 11.398 1.00 97.50 149 PHE A O 1
ATOM 1097 N N . VAL A 1 150 ? -3.813 -5.256 9.333 1.00 95.81 150 VAL A N 1
ATOM 1098 C CA . VAL A 1 150 ? -5.062 -5.623 8.642 1.00 95.81 150 VAL A CA 1
ATOM 1099 C C . VAL A 1 150 ? -5.601 -6.947 9.175 1.00 95.81 150 VAL A C 1
ATOM 1101 O O . VAL A 1 150 ? -6.803 -7.060 9.422 1.00 95.81 150 VAL A O 1
ATOM 1104 N N . LEU A 1 151 ? -4.728 -7.924 9.428 1.00 95.12 151 LEU A N 1
ATOM 1105 C CA . LEU A 1 151 ? -5.106 -9.201 10.026 1.00 95.12 151 LEU A CA 1
ATOM 1106 C C . LEU A 1 151 ? -5.674 -9.022 11.441 1.00 95.12 151 LEU A C 1
ATOM 1108 O O . LEU A 1 151 ? -6.765 -9.513 11.727 1.00 95.12 151 LEU A O 1
ATOM 1112 N N . VAL A 1 152 ? -4.983 -8.280 12.313 1.00 95.88 152 VAL A N 1
ATOM 1113 C CA . VAL A 1 152 ? -5.457 -7.982 13.677 1.00 95.88 152 VAL A CA 1
ATOM 1114 C C . VAL A 1 152 ? -6.813 -7.275 13.647 1.00 95.88 152 VAL A C 1
ATOM 1116 O O . VAL A 1 152 ? -7.717 -7.629 14.408 1.00 95.88 152 VAL A O 1
ATOM 1119 N N . PHE A 1 153 ? -6.984 -6.296 12.757 1.00 95.38 153 PHE A N 1
ATOM 1120 C CA . PHE A 1 153 ? -8.239 -5.564 12.628 1.00 95.38 153 PHE A CA 1
ATOM 1121 C C . PHE A 1 153 ? -9.361 -6.478 12.111 1.00 95.38 153 PHE A C 1
ATOM 1123 O O . PHE A 1 153 ? -10.450 -6.501 12.686 1.00 95.38 153 PHE A O 1
ATOM 1130 N N . SER A 1 154 ? -9.081 -7.306 11.106 1.00 93.19 154 SER A N 1
ATOM 1131 C CA . SER A 1 154 ? -10.039 -8.281 10.571 1.00 93.19 154 SER A CA 1
ATOM 1132 C C . SER A 1 154 ? -10.494 -9.277 11.641 1.00 93.19 154 SER A C 1
ATOM 1134 O O . SER A 1 154 ? -11.694 -9.461 11.835 1.00 93.19 154 SER A O 1
ATOM 1136 N N . ILE A 1 155 ? -9.560 -9.859 12.405 1.00 93.56 155 ILE A N 1
ATOM 1137 C CA . ILE A 1 155 ? -9.868 -10.784 13.510 1.00 93.56 155 ILE A CA 1
ATOM 1138 C C . ILE A 1 155 ? -10.759 -10.101 14.544 1.00 93.56 155 ILE A C 1
ATOM 1140 O O . ILE A 1 155 ? -11.761 -10.668 14.979 1.00 93.56 155 ILE A O 1
ATOM 1144 N N . ARG A 1 156 ? -10.431 -8.864 14.925 1.00 91.88 156 ARG A N 1
ATOM 1145 C CA . ARG A 1 156 ? -11.236 -8.116 15.889 1.00 91.88 156 ARG A CA 1
ATOM 1146 C C . ARG A 1 156 ? -12.649 -7.862 15.374 1.00 91.88 156 ARG A C 1
ATOM 1148 O O . ARG A 1 156 ? -13.589 -7.947 16.159 1.00 91.88 156 ARG A O 1
ATOM 1155 N N . LEU A 1 157 ? -12.795 -7.514 14.098 1.00 88.75 157 LEU A N 1
ATOM 1156 C CA . LEU A 1 157 ? -14.093 -7.248 13.488 1.00 88.75 157 LEU A CA 1
ATOM 1157 C C . LEU A 1 157 ? -14.971 -8.506 13.490 1.00 88.75 157 LEU A C 1
ATOM 1159 O O . LEU A 1 157 ? -16.145 -8.414 13.833 1.00 88.75 157 LEU A O 1
ATOM 1163 N N . LEU A 1 158 ? -14.381 -9.673 13.217 1.00 89.19 158 LEU A N 1
ATOM 1164 C CA . LEU A 1 158 ? -15.056 -10.973 13.282 1.00 89.19 158 LEU A CA 1
ATOM 1165 C C . LEU A 1 158 ? -15.384 -11.419 14.715 1.00 89.19 158 LEU A C 1
ATOM 1167 O O . LEU A 1 158 ? -16.390 -12.084 14.935 1.00 89.19 158 LEU A O 1
ATOM 1171 N N . ALA A 1 159 ? -14.559 -11.051 15.696 1.00 90.19 159 ALA A N 1
ATOM 1172 C CA . ALA A 1 159 ? -14.758 -11.411 17.100 1.00 90.19 159 ALA A CA 1
ATOM 1173 C C . ALA A 1 159 ? -15.800 -10.538 17.830 1.00 90.19 159 ALA A C 1
ATOM 1175 O O . ALA A 1 159 ? -16.084 -10.783 19.005 1.00 90.19 159 ALA A O 1
ATOM 1176 N N . ARG A 1 160 ? -16.359 -9.500 17.187 1.00 81.44 160 ARG A N 1
ATOM 1177 C CA . ARG A 1 160 ? -17.408 -8.668 17.799 1.00 81.44 160 ARG A CA 1
ATOM 1178 C C . ARG A 1 160 ? -18.699 -9.489 17.955 1.00 81.44 160 ARG A C 1
ATOM 1180 O O . ARG A 1 160 ? -19.154 -10.068 16.971 1.00 81.44 160 ARG A O 1
ATOM 1187 N N . PRO A 1 161 ? -19.320 -9.522 19.152 1.00 67.75 161 PRO A N 1
ATOM 1188 C CA . PRO A 1 161 ? -20.600 -10.196 19.349 1.00 67.75 161 PRO A CA 1
ATOM 1189 C C . PRO A 1 161 ? -21.665 -9.638 18.400 1.00 67.75 161 PRO A C 1
ATOM 1191 O O . PRO A 1 161 ? -21.778 -8.418 18.250 1.00 67.75 161 PRO A O 1
ATOM 1194 N N . ALA A 1 162 ? -22.452 -10.520 17.779 1.00 68.12 162 ALA A N 1
ATOM 1195 C CA . ALA A 1 162 ? -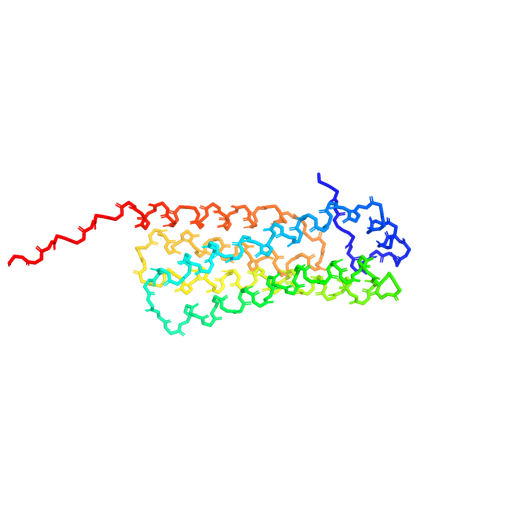23.599 -10.099 16.985 1.00 68.12 162 ALA A CA 1
ATOM 1196 C C . ALA A 1 162 ? -24.574 -9.296 17.871 1.00 68.12 162 ALA A C 1
ATOM 1198 O O . ALA A 1 162 ? -24.798 -9.684 19.023 1.00 68.12 162 ALA A O 1
ATOM 1199 N N . PRO A 1 163 ? -25.149 -8.186 17.375 1.00 62.28 163 PRO A N 1
ATOM 1200 C CA . PRO A 1 163 ? -26.165 -7.460 18.122 1.00 62.28 163 PRO A CA 1
ATOM 1201 C C . PRO A 1 163 ? -27.336 -8.401 18.431 1.00 62.28 163 PRO A C 1
ATOM 1203 O O . PRO A 1 163 ? -27.856 -9.066 17.533 1.00 62.28 163 PRO A O 1
ATOM 1206 N N . LEU A 1 164 ? -27.720 -8.482 19.709 1.00 65.25 164 LEU A N 1
ATOM 1207 C CA . LEU A 1 164 ? -28.890 -9.250 20.134 1.00 65.25 164 LEU A CA 1
ATOM 1208 C C . LEU A 1 164 ? -30.127 -8.720 19.388 1.00 65.25 164 LEU A C 1
ATOM 1210 O O . LEU A 1 164 ? -30.272 -7.497 19.279 1.00 65.25 164 LEU A O 1
ATOM 1214 N N . PRO A 1 165 ? -31.008 -9.593 18.867 1.00 63.19 165 PRO A N 1
ATOM 1215 C CA . PRO A 1 165 ? -32.252 -9.144 18.260 1.00 63.19 165 PRO A CA 1
ATOM 1216 C C . PRO A 1 165 ? -33.044 -8.331 19.289 1.00 63.19 165 PRO A C 1
ATOM 1218 O O . PRO A 1 165 ? -33.210 -8.766 20.428 1.00 63.19 165 PRO A O 1
ATOM 1221 N N . ALA A 1 166 ? -33.490 -7.137 18.890 1.00 72.00 166 ALA A N 1
ATOM 1222 C CA . ALA A 1 166 ? -34.350 -6.303 19.717 1.00 72.00 166 ALA A CA 1
ATOM 1223 C C . ALA A 1 166 ? -35.670 -7.053 19.954 1.00 72.00 166 ALA A C 1
ATOM 1225 O O . ALA A 1 166 ? -36.427 -7.275 19.009 1.00 72.00 166 ALA A O 1
ATOM 1226 N N . THR A 1 167 ? -35.879 -7.503 21.191 1.00 67.62 167 THR A N 1
ATOM 1227 C CA . THR A 1 167 ? -37.144 -8.068 21.684 1.00 67.62 167 THR A CA 1
ATOM 1228 C C . THR A 1 167 ? -38.146 -6.972 21.982 1.00 67.62 167 THR A C 1
ATOM 1230 O O . THR A 1 167 ? -37.709 -5.975 22.605 1.00 67.62 167 THR A O 1
#

Sequence (167 aa):
MASLPTAADSEAAITAFYRAHSGIVVLQQVVGALALVPFVAFGLSLAPNRWLRPALFLFVAVELITNIVPLVIVAAPGAAHPLTLLEDVADSALFISVALFLVAATLAESMWLRALAYVVAAACVLRALVSPFGVTALDQVAPLAFLAFVLVFSIRLLARPAPLPAT